Protein AF-H5ZVK9-F1 (afdb_monomer_lite)

Secondary structure (DSSP, 8-state):
-HHHHHHHHHHHHTTEEEEEPTT----EEESSSEEETT---EEEEE-

InterPro domains:
  IPR036396 Cytochrome P450 superfamily [G3DSA:1.10.630.10] (1-47)
  IPR036396 Cytochrome P450 superfamily [SSF48264] (1-44)
  IPR039983 Cholesterol 24-hydroxylase [PTHR24293] (1-46)

Organism: Kryptolebias marmoratus (NCBI:txid37003)

Radius of gyration: 12.99 Å; chains: 1; bounding box: 21×28×29 Å

Structure (mmCIF, N/CA/C/O backbone):
data_AF-H5ZVK9-F1
#
_entry.id   AF-H5ZVK9-F1
#
loop_
_atom_site.group_PDB
_atom_site.id
_atom_site.type_symbol
_atom_site.label_atom_id
_atom_site.label_alt_id
_atom_site.label_comp_id
_atom_site.label_asym_id
_atom_site.label_entity_id
_atom_site.label_seq_id
_atom_site.pdbx_PDB_ins_code
_atom_site.Cartn_x
_atom_site.Cartn_y
_atom_site.Cartn_z
_atom_site.occupancy
_atom_site.B_iso_or_equiv
_atom_site.auth_seq_id
_atom_site.auth_comp_id
_atom_site.auth_asym_id
_atom_site.auth_atom_id
_atom_site.pdbx_PDB_model_num
ATOM 1 N N . ALA A 1 1 ? 6.302 16.206 3.818 1.00 76.12 1 ALA A N 1
ATOM 2 C CA . ALA A 1 1 ? 6.485 14.746 3.694 1.00 76.12 1 ALA A CA 1
ATOM 3 C C . ALA A 1 1 ? 6.726 14.002 5.018 1.00 76.12 1 ALA A C 1
ATOM 5 O O . ALA A 1 1 ? 5.959 13.092 5.298 1.00 76.12 1 ALA A O 1
ATOM 6 N N . GLN A 1 2 ? 7.746 14.313 5.842 1.00 96.50 2 GLN A N 1
ATOM 7 C CA . GLN A 1 2 ? 8.058 13.460 7.016 1.00 96.50 2 GLN A CA 1
ATOM 8 C C . GLN A 1 2 ? 6.929 13.391 8.060 1.00 96.50 2 GLN A C 1
ATOM 10 O O . GLN A 1 2 ? 6.604 12.305 8.535 1.00 96.50 2 GLN A O 1
ATOM 15 N N . MET A 1 3 ? 6.324 14.531 8.406 1.00 98.06 3 MET A N 1
ATOM 16 C CA . MET A 1 3 ? 5.195 14.567 9.343 1.00 98.06 3 MET A CA 1
ATOM 17 C C . MET A 1 3 ? 3.956 13.884 8.747 1.00 98.06 3 MET A C 1
ATOM 19 O O . MET A 1 3 ? 3.366 13.016 9.379 1.00 98.06 3 MET A O 1
ATOM 23 N N . GLU A 1 4 ? 3.602 14.228 7.507 1.00 98.19 4 GLU A N 1
ATOM 24 C CA . GLU A 1 4 ? 2.422 13.692 6.812 1.00 98.19 4 GLU A CA 1
ATOM 25 C C . GLU A 1 4 ? 2.456 12.165 6.716 1.00 98.19 4 GLU A C 1
ATOM 27 O O . GLU A 1 4 ? 1.497 11.506 7.110 1.00 98.19 4 GLU A O 1
ATOM 32 N N . ALA A 1 5 ? 3.582 11.592 6.275 1.00 97.25 5 ALA A N 1
ATOM 33 C CA . ALA A 1 5 ? 3.731 10.145 6.150 1.00 97.25 5 ALA A CA 1
ATOM 34 C C . ALA A 1 5 ? 3.590 9.445 7.509 1.00 97.25 5 ALA A C 1
ATOM 36 O O . ALA A 1 5 ? 2.873 8.454 7.621 1.00 97.25 5 ALA A O 1
ATOM 37 N N . LYS A 1 6 ? 4.210 9.987 8.565 1.00 98.12 6 LYS A N 1
ATOM 38 C CA . LYS A 1 6 ? 4.110 9.416 9.916 1.00 98.12 6 LYS A CA 1
ATOM 39 C C . LYS A 1 6 ? 2.683 9.462 10.456 1.00 98.12 6 LYS A C 1
ATOM 41 O O . LYS A 1 6 ? 2.215 8.465 10.998 1.00 98.12 6 LYS A O 1
ATOM 46 N N . VAL A 1 7 ? 1.982 10.585 10.289 1.00 98.50 7 VAL A N 1
ATOM 47 C CA . VAL A 1 7 ? 0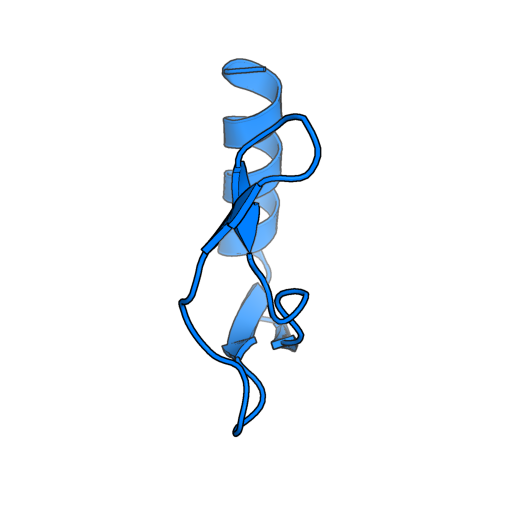.595 10.734 10.759 1.00 98.50 7 VAL A CA 1
ATOM 48 C C . VAL A 1 7 ? -0.343 9.784 10.015 1.00 98.50 7 VAL A C 1
ATOM 50 O O . VAL A 1 7 ? -1.199 9.165 10.647 1.00 98.50 7 VAL A O 1
ATOM 53 N N . VAL A 1 8 ? -0.179 9.629 8.697 1.00 98.38 8 VAL A N 1
ATOM 54 C CA . VAL A 1 8 ? -0.968 8.672 7.906 1.00 98.38 8 VAL A CA 1
ATOM 55 C C . VAL A 1 8 ? -0.696 7.242 8.369 1.00 98.38 8 VAL A C 1
ATOM 57 O O . VAL A 1 8 ? -1.638 6.539 8.730 1.00 98.38 8 VAL A O 1
ATOM 60 N N . MET A 1 9 ? 0.573 6.831 8.446 1.00 98.12 9 MET A N 1
ATOM 61 C CA . MET A 1 9 ? 0.931 5.471 8.858 1.00 98.12 9 MET A CA 1
ATOM 62 C C . MET A 1 9 ? 0.432 5.141 10.268 1.00 98.12 9 MET A C 1
ATOM 64 O O . MET A 1 9 ? -0.140 4.074 10.470 1.00 98.12 9 MET A O 1
ATOM 68 N N . ALA A 1 10 ? 0.561 6.064 11.227 1.00 98.38 10 ALA A N 1
ATOM 69 C CA . ALA A 1 10 ? 0.063 5.862 12.588 1.00 98.38 10 ALA A CA 1
ATOM 70 C C . ALA A 1 10 ? -1.458 5.640 12.628 1.00 98.3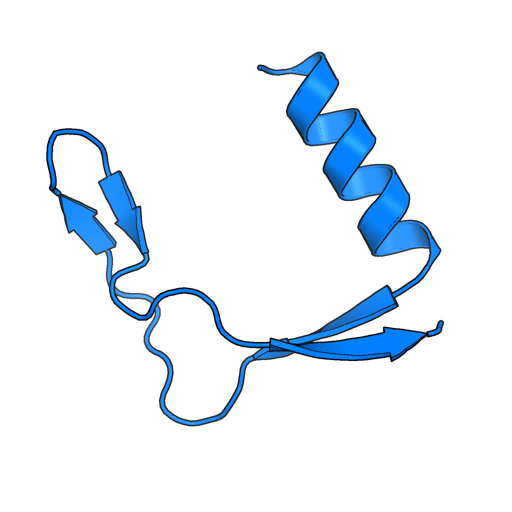8 10 ALA A C 1
ATOM 72 O O . ALA A 1 10 ? -1.936 4.753 13.330 1.00 98.38 10 ALA A O 1
ATOM 73 N N . LYS A 1 11 ? -2.232 6.411 11.851 1.00 98.12 11 LYS A N 1
ATOM 74 C CA . LYS A 1 11 ? -3.695 6.267 11.803 1.00 98.12 11 LYS A CA 1
ATOM 75 C C . LYS A 1 11 ? -4.140 4.945 11.182 1.00 98.12 11 LYS A C 1
ATOM 77 O O . LYS A 1 11 ? -5.142 4.401 11.645 1.00 98.12 11 LYS A O 1
ATOM 82 N N . LEU A 1 12 ? -3.427 4.472 10.156 1.00 98.06 12 LEU A N 1
ATOM 83 C CA . LEU A 1 12 ? -3.714 3.206 9.481 1.00 98.06 12 LEU A CA 1
ATOM 84 C C . LEU A 1 12 ? -3.391 2.017 10.389 1.00 98.06 12 LEU A C 1
ATOM 86 O O . LEU A 1 12 ? -4.267 1.193 10.623 1.00 98.06 12 LEU A O 1
ATOM 90 N N . LEU A 1 13 ? -2.188 1.990 10.971 1.00 97.06 13 LEU A N 1
ATOM 91 C CA . LEU A 1 13 ? -1.746 0.918 11.871 1.00 97.06 13 LEU A CA 1
ATOM 92 C C . LEU A 1 13 ? -2.581 0.824 13.153 1.00 97.06 13 LEU A C 1
ATOM 94 O O . LEU A 1 13 ? -2.704 -0.248 13.725 1.00 97.06 13 LEU A O 1
ATOM 98 N N . GLN A 1 14 ? -3.160 1.935 13.616 1.00 98.12 14 GLN A N 1
ATOM 99 C CA . GLN A 1 14 ? -4.019 1.933 14.801 1.00 98.12 14 GLN A CA 1
ATOM 100 C C . GLN A 1 14 ? -5.372 1.237 14.566 1.00 98.12 14 GLN A C 1
ATOM 102 O O . GLN A 1 14 ? -6.022 0.852 15.533 1.00 98.12 14 GLN A O 1
ATOM 107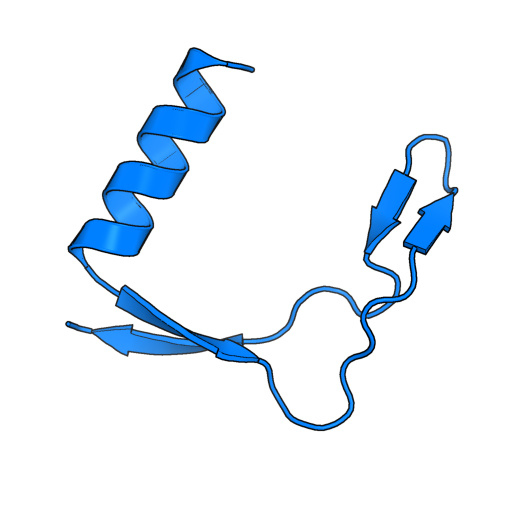 N N . ARG A 1 15 ? -5.854 1.172 13.319 1.00 98.19 15 ARG A N 1
ATOM 108 C CA . ARG A 1 15 ? -7.263 0.847 13.021 1.00 98.19 15 ARG A CA 1
ATOM 109 C C . ARG A 1 15 ? -7.451 -0.341 12.093 1.00 98.19 15 ARG A C 1
ATOM 111 O O . ARG A 1 15 ? -8.579 -0.816 11.970 1.00 98.19 15 ARG A O 1
ATOM 118 N N . PHE A 1 16 ? -6.407 -0.745 11.382 1.00 98.31 16 PHE A N 1
ATOM 119 C CA . PHE A 1 16 ? -6.548 -1.681 10.287 1.00 98.31 16 PHE A CA 1
ATOM 120 C C . PHE A 1 16 ? -5.393 -2.664 10.206 1.00 98.31 16 PHE A C 1
ATOM 122 O O . PHE A 1 16 ? -4.223 -2.287 10.286 1.00 98.31 16 PHE A O 1
ATOM 129 N N . ASP A 1 17 ? -5.761 -3.895 9.874 1.00 97.94 17 ASP A N 1
ATOM 130 C CA . ASP A 1 17 ? -4.862 -4.922 9.385 1.00 97.94 17 ASP A CA 1
ATOM 131 C C . ASP A 1 17 ? -4.956 -5.008 7.861 1.00 97.94 17 ASP A C 1
ATOM 133 O O . ASP A 1 17 ? -6.046 -5.039 7.275 1.00 97.94 17 ASP A O 1
ATOM 137 N N . PHE A 1 18 ? -3.795 -5.069 7.209 1.00 97.62 18 PHE A N 1
ATOM 138 C CA . PHE A 1 18 ? -3.674 -5.127 5.755 1.00 97.62 18 PHE A CA 1
ATOM 139 C C . PHE A 1 18 ? -3.093 -6.473 5.331 1.00 97.62 18 PHE A C 1
ATOM 141 O O . PHE A 1 18 ? -2.102 -6.943 5.886 1.00 97.62 18 PHE A O 1
ATOM 148 N N . SER A 1 19 ? -3.678 -7.090 4.308 1.00 97.94 19 SER A N 1
ATOM 149 C CA . SER A 1 19 ? -3.125 -8.286 3.665 1.00 97.94 19 SER A CA 1
ATOM 150 C C . SER A 1 19 ? -3.029 -8.061 2.163 1.00 97.94 19 SER A C 1
ATOM 152 O O . SER A 1 19 ? -4.036 -7.768 1.518 1.00 97.94 19 SER A O 1
ATOM 154 N N . LEU A 1 20 ? -1.824 -8.185 1.606 1.00 97.88 20 LEU A N 1
ATOM 155 C CA . LEU A 1 20 ? -1.593 -8.026 0.172 1.00 97.88 20 LEU A CA 1
ATOM 156 C C . LEU A 1 20 ? -2.341 -9.122 -0.600 1.00 97.88 20 LEU A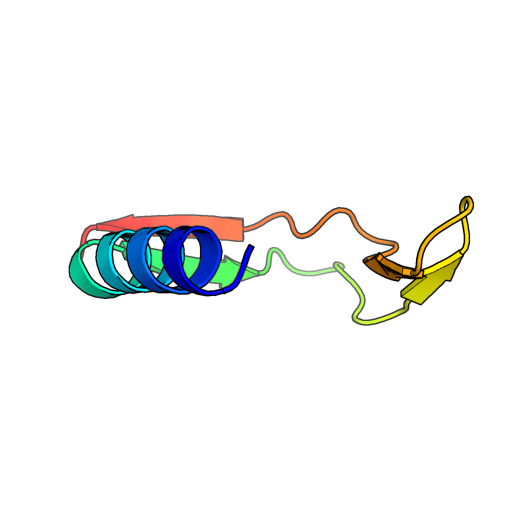 C 1
ATOM 158 O O . LEU A 1 20 ? -2.288 -10.295 -0.226 1.00 97.88 20 LEU A O 1
ATOM 162 N N . VAL A 1 21 ? -3.047 -8.744 -1.667 1.00 97.44 21 VAL A N 1
ATOM 163 C CA . VAL A 1 21 ? -3.757 -9.715 -2.509 1.00 97.44 21 VAL A CA 1
ATOM 164 C C . VAL A 1 21 ? -2.736 -10.639 -3.197 1.00 97.44 21 VAL A C 1
ATOM 166 O O . VAL A 1 21 ? -1.719 -10.146 -3.696 1.00 97.44 21 VAL A O 1
ATOM 169 N N . PRO A 1 22 ? -2.979 -11.964 -3.257 1.00 97.00 22 PRO A N 1
ATOM 170 C CA . PRO A 1 22 ? -2.090 -12.892 -3.951 1.00 97.00 22 PRO A CA 1
ATOM 171 C C . PRO A 1 22 ? -1.824 -12.482 -5.407 1.00 97.00 22 PRO A C 1
ATOM 173 O O . PRO A 1 22 ? -2.719 -12.004 -6.100 1.00 97.00 22 PRO A O 1
ATOM 176 N N . GLY A 1 23 ? -0.592 -12.685 -5.881 1.00 95.56 23 GLY A N 1
ATOM 177 C CA . GLY A 1 23 ? -0.176 -12.351 -7.253 1.00 95.56 23 GLY A CA 1
ATOM 178 C C . GLY A 1 23 ? 0.374 -10.931 -7.445 1.00 95.56 23 GLY A C 1
ATOM 179 O O . GLY A 1 23 ? 0.893 -10.622 -8.514 1.00 95.56 23 GLY A O 1
ATOM 180 N N . GLN A 1 24 ? 0.317 -10.075 -6.422 1.00 97.06 24 GLN A N 1
ATOM 181 C CA . GLN A 1 24 ? 1.074 -8.820 -6.382 1.00 97.06 24 GLN A CA 1
ATOM 182 C C . GLN A 1 24 ? 2.585 -9.098 -6.255 1.00 97.06 24 GLN A C 1
ATOM 184 O O . GLN A 1 24 ? 2.984 -10.075 -5.619 1.00 97.06 24 GLN A O 1
ATOM 189 N N . THR A 1 25 ? 3.426 -8.235 -6.835 1.00 96.31 25 THR A N 1
ATOM 190 C CA . THR A 1 25 ? 4.893 -8.362 -6.776 1.00 96.31 25 THR A CA 1
ATOM 191 C C . THR A 1 25 ? 5.512 -7.234 -5.953 1.00 96.31 25 THR A C 1
ATOM 193 O O . THR A 1 25 ? 4.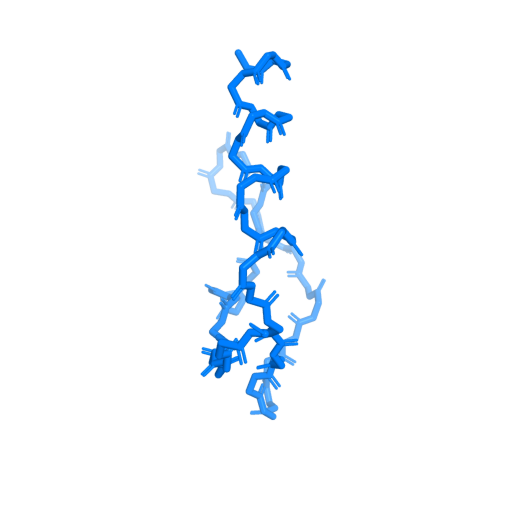887 -6.203 -5.713 1.00 96.31 25 THR A O 1
ATOM 196 N N . PHE A 1 26 ? 6.758 -7.420 -5.518 1.00 96.56 26 PHE A N 1
ATOM 197 C CA . PHE A 1 26 ? 7.531 -6.395 -4.803 1.00 96.56 26 PHE A CA 1
ATOM 198 C C . PHE A 1 26 ? 8.471 -5.609 -5.731 1.00 96.56 26 PHE A C 1
ATOM 200 O O . PHE A 1 26 ? 9.350 -4.887 -5.261 1.00 96.56 26 PHE A O 1
ATOM 207 N N . ASP A 1 27 ? 8.290 -5.743 -7.047 1.00 97.88 27 ASP A N 1
ATOM 208 C CA . ASP A 1 27 ? 9.117 -5.059 -8.035 1.00 97.88 27 ASP A CA 1
ATOM 209 C C . ASP A 1 27 ? 8.858 -3.548 -8.032 1.00 97.88 27 ASP A C 1
ATOM 211 O O . ASP A 1 27 ? 7.747 -3.065 -7.780 1.00 97.88 27 ASP A O 1
ATOM 215 N N . ILE A 1 28 ? 9.891 -2.799 -8.401 1.00 97.56 28 ILE A N 1
ATOM 216 C CA . ILE A 1 28 ? 9.865 -1.341 -8.506 1.00 97.56 28 ILE A CA 1
ATOM 217 C C . ILE A 1 28 ? 9.879 -0.957 -9.988 1.00 97.56 28 ILE A C 1
ATOM 219 O O . ILE A 1 28 ? 10.557 -1.589 -10.797 1.00 97.56 28 ILE A O 1
ATOM 223 N N . GLN A 1 29 ? 9.146 0.095 -10.342 1.00 97.12 29 GLN A N 1
ATOM 224 C CA . GLN A 1 29 ? 9.209 0.736 -11.653 1.00 97.12 29 GLN A CA 1
ATOM 225 C C . GLN A 1 29 ? 9.551 2.222 -11.508 1.00 97.12 29 GLN A C 1
ATOM 227 O O . GLN A 1 29 ? 9.148 2.867 -10.536 1.00 97.12 29 GLN A O 1
ATOM 232 N N . ASP A 1 30 ? 10.278 2.765 -12.481 1.00 97.25 30 ASP A N 1
ATOM 233 C CA . ASP A 1 30 ? 10.558 4.196 -12.577 1.00 97.25 30 ASP A CA 1
ATOM 234 C C . ASP A 1 30 ? 9.623 4.847 -13.602 1.00 97.25 30 ASP A C 1
ATOM 236 O O . ASP A 1 30 ? 9.541 4.419 -14.752 1.00 97.25 30 ASP A O 1
ATOM 240 N N . THR A 1 31 ? 8.905 5.880 -13.170 1.00 96.25 31 THR A N 1
ATOM 241 C CA . THR A 1 31 ? 8.042 6.709 -14.024 1.00 96.25 31 THR A CA 1
ATOM 242 C C . THR A 1 31 ? 8.315 8.205 -13.805 1.00 96.25 31 THR A C 1
ATOM 244 O O . THR A 1 31 ? 7.380 9.004 -13.747 1.00 96.25 31 THR A O 1
ATOM 247 N N . GLY A 1 32 ? 9.579 8.576 -13.564 1.00 97.19 32 GLY A N 1
ATOM 248 C CA . GLY A 1 32 ? 10.005 9.903 -13.082 1.00 97.19 32 GLY A CA 1
ATOM 249 C C . GLY A 1 32 ? 10.150 9.980 -11.554 1.00 97.19 32 GLY A C 1
ATOM 250 O O . GLY A 1 32 ? 10.582 10.989 -11.003 1.00 97.19 32 GLY A O 1
ATOM 251 N N . SER A 1 33 ? 9.786 8.901 -10.865 1.00 96.25 33 SER A N 1
ATOM 252 C CA . SER A 1 33 ? 10.033 8.621 -9.451 1.00 96.25 33 SER A CA 1
ATOM 253 C C . SER A 1 33 ? 9.858 7.114 -9.247 1.00 96.25 33 SER A C 1
ATOM 255 O O . SER A 1 33 ? 8.948 6.543 -9.855 1.00 96.25 33 SER A O 1
ATOM 257 N N . LEU A 1 34 ? 10.624 6.492 -8.350 1.00 97.56 34 LEU A N 1
ATOM 258 C CA . LEU A 1 34 ? 10.466 5.070 -8.022 1.00 97.56 34 LEU A CA 1
ATOM 259 C C . LEU A 1 34 ? 9.111 4.786 -7.355 1.00 97.56 34 LEU A C 1
ATOM 261 O O . LEU A 1 34 ? 8.732 5.463 -6.395 1.00 97.56 34 LEU A O 1
ATOM 265 N N . ARG A 1 35 ? 8.381 3.781 -7.857 1.00 96.50 35 ARG A N 1
ATOM 266 C CA . ARG A 1 35 ? 7.057 3.365 -7.358 1.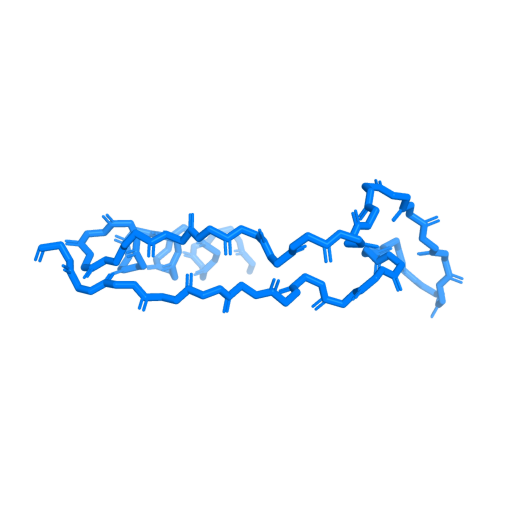00 96.50 35 ARG A CA 1
ATOM 267 C C . ARG A 1 35 ? 6.876 1.840 -7.437 1.00 96.50 35 ARG A C 1
ATOM 269 O O . ARG A 1 35 ? 7.524 1.205 -8.266 1.00 96.50 35 ARG A O 1
ATOM 276 N N . PRO A 1 36 ? 5.979 1.237 -6.634 1.00 97.81 36 PRO A N 1
ATOM 277 C CA . PRO A 1 36 ? 5.639 -0.181 -6.757 1.00 97.81 36 PRO A CA 1
ATOM 278 C C . PRO A 1 36 ? 4.998 -0.495 -8.113 1.00 97.81 36 PRO A C 1
ATOM 280 O O . PRO A 1 36 ? 4.087 0.215 -8.545 1.00 97.81 36 PRO A O 1
ATOM 283 N N . LYS A 1 37 ? 5.431 -1.580 -8.762 1.00 96.81 37 LYS A N 1
ATOM 284 C CA . LYS A 1 37 ? 4.926 -1.984 -10.083 1.00 96.81 37 LYS A CA 1
ATOM 285 C C . LYS A 1 37 ? 3.477 -2.480 -10.047 1.00 96.81 37 LYS A C 1
ATOM 287 O O . LYS A 1 37 ? 2.710 -2.195 -10.959 1.00 96.81 37 LYS A O 1
ATOM 292 N N . SER A 1 38 ? 3.085 -3.213 -9.005 1.00 95.56 38 SER A N 1
ATOM 293 C CA . SER A 1 38 ? 1.793 -3.916 -8.964 1.00 95.56 38 SER A CA 1
ATOM 294 C C . SER A 1 38 ? 0.634 -3.116 -8.347 1.00 95.56 38 SER A C 1
ATOM 296 O O . SER A 1 38 ? -0.483 -3.624 -8.267 1.00 95.56 38 SER A O 1
ATOM 298 N N . GLY A 1 39 ? 0.860 -1.867 -7.924 1.00 93.38 39 GLY A N 1
ATOM 299 C CA . GLY A 1 39 ? -0.195 -0.968 -7.427 1.00 93.38 39 GLY A CA 1
ATOM 300 C C . GLY A 1 39 ? -0.597 -1.139 -5.954 1.00 93.38 39 GLY A C 1
ATOM 301 O O . GLY A 1 39 ? -1.364 -0.322 -5.457 1.00 93.38 39 GLY A O 1
ATOM 302 N N . VAL A 1 40 ? -0.042 -2.129 -5.239 1.00 96.50 40 VAL A N 1
ATOM 303 C CA . VAL A 1 40 ? -0.222 -2.348 -3.784 1.00 96.50 40 VAL A CA 1
ATOM 304 C C . VAL A 1 40 ? -1.692 -2.575 -3.393 1.00 96.50 40 VAL A C 1
ATOM 306 O O . VAL A 1 40 ? -2.256 -1.883 -2.547 1.00 96.50 40 VAL A O 1
ATOM 309 N N . ILE A 1 41 ? -2.340 -3.554 -4.028 1.00 98.00 41 ILE A N 1
ATOM 310 C CA . ILE A 1 41 ? -3.741 -3.894 -3.735 1.00 98.00 41 ILE A CA 1
ATOM 311 C C . ILE A 1 41 ? -3.819 -4.788 -2.489 1.00 98.00 41 ILE A C 1
ATOM 313 O O . ILE A 1 41 ? -3.277 -5.895 -2.479 1.00 98.00 41 ILE A O 1
ATOM 317 N N . CYS A 1 42 ? -4.543 -4.336 -1.462 1.00 97.62 42 CYS A N 1
ATOM 318 C CA . CYS A 1 42 ? -4.687 -5.034 -0.182 1.00 97.62 42 CYS A CA 1
ATOM 319 C C . CYS A 1 42 ? -6.156 -5.295 0.181 1.00 97.62 42 CYS A C 1
ATOM 321 O O . CYS A 1 42 ? -7.031 -4.473 -0.085 1.00 97.62 42 CYS A O 1
ATOM 323 N N . SER A 1 43 ? -6.407 -6.411 0.867 1.00 97.94 43 SER A N 1
ATOM 324 C CA . SER A 1 43 ? -7.613 -6.609 1.680 1.00 97.94 43 SER A CA 1
ATOM 325 C C . SER A 1 43 ? -7.432 -5.931 3.038 1.00 97.94 43 SER A C 1
ATOM 327 O O . SER A 1 43 ? -6.343 -5.995 3.612 1.00 97.94 43 SER A O 1
ATOM 329 N N . ILE A 1 44 ? -8.491 -5.300 3.549 1.00 97.81 44 ILE A N 1
ATOM 330 C CA . ILE A 1 44 ? -8.472 -4.530 4.799 1.00 97.81 44 ILE A CA 1
ATOM 331 C C . ILE A 1 44 ? -9.433 -5.171 5.798 1.00 97.81 44 ILE A C 1
ATOM 333 O O . ILE A 1 44 ? -10.564 -5.510 5.445 1.00 97.81 44 ILE A O 1
ATOM 337 N N . LYS A 1 45 ? -8.992 -5.306 7.049 1.00 97.62 45 LYS A N 1
ATOM 338 C CA . LYS A 1 45 ? -9.840 -5.654 8.194 1.00 97.62 45 LYS A CA 1
ATOM 339 C C . LYS A 1 45 ? -9.691 -4.582 9.263 1.00 97.62 45 LYS A C 1
ATOM 341 O O . LYS A 1 45 ? -8.612 -4.022 9.412 1.00 97.62 45 LYS A O 1
ATOM 346 N N . THR A 1 46 ? -10.767 -4.274 9.975 1.00 93.25 46 THR A N 1
ATOM 347 C CA . THR A 1 46 ? -10.694 -3.417 11.164 1.00 93.25 46 THR A CA 1
ATOM 348 C C . THR A 1 46 ? -10.074 -4.203 12.313 1.00 93.25 46 THR A C 1
ATOM 350 O O . THR A 1 46 ? -10.501 -5.337 12.545 1.00 93.25 46 THR A O 1
ATOM 353 N N . THR A 1 47 ? -9.098 -3.603 12.990 1.00 77.88 47 THR A N 1
ATOM 354 C CA . THR A 1 47 ? -8.470 -4.143 14.206 1.00 77.88 47 THR A CA 1
ATOM 355 C C . THR A 1 47 ? -9.355 -3.921 15.428 1.00 77.88 47 THR A C 1
ATOM 357 O O . THR A 1 47 ? -10.043 -2.873 15.474 1.00 77.88 47 THR A O 1
#

pLDDT: mean 96.39, std 4.24, range [76.12, 98.5]

Foldseek 3Di:
DVVVVVVVVVVDVVWKDKDFDPPQDQDWDDPVDIDGPRNRDIDIDTD

Sequence (47 aa):
AQMEAKVVMAKLLQRFDFSLVPGQTFDIQDTGSLRPKSGVICSIKTT